Protein AF-A0A966EKT4-F1 (afdb_monomer_lite)

Radius of gyration: 19.82 Å; chains: 1; bounding box: 44×40×46 Å

Sequence (112 aa):
MTTTSKTVIAPGSDCRDAFRDAYQNRYTWDPGFAGYSGRCIWLQGERSVEGTFRVGADLKAKVEGVSDAEVEKAFASQLWEVCIHRVRRTFEQTHSENTFTAGDCTDEGLEV

Structure (mmCIF, N/CA/C/O backbone):
data_AF-A0A966EKT4-F1
#
_entry.id   AF-A0A966EKT4-F1
#
loop_
_atom_site.group_PDB
_atom_site.id
_atom_site.type_symbol
_atom_site.label_atom_id
_atom_site.label_alt_id
_atom_site.label_comp_id
_atom_site.label_asym_id
_atom_site.label_entity_id
_atom_site.label_seq_id
_atom_site.pdbx_PDB_ins_code
_atom_site.Cartn_x
_atom_site.Cartn_y
_atom_site.Cartn_z
_atom_site.occupancy
_atom_site.B_iso_or_equiv
_atom_site.auth_seq_id
_atom_site.auth_comp_id
_atom_site.auth_asym_id
_atom_site.auth_atom_id
_atom_site.pdbx_PDB_model_num
ATOM 1 N N . MET A 1 1 ? 11.060 -30.4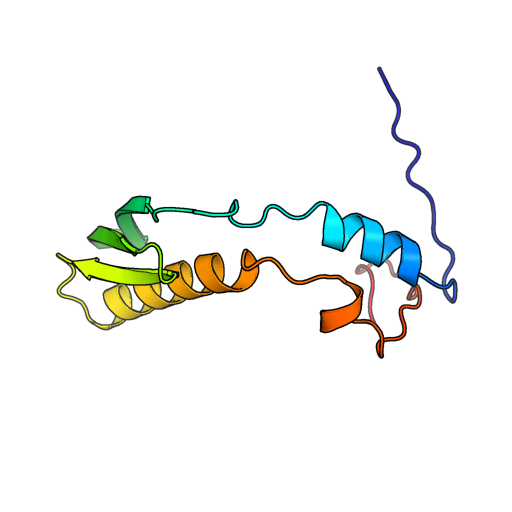13 -6.870 1.00 37.81 1 MET A N 1
ATOM 2 C CA . MET A 1 1 ? 11.596 -29.272 -6.101 1.00 37.81 1 MET A CA 1
ATOM 3 C C . MET A 1 1 ? 12.295 -28.368 -7.095 1.00 37.81 1 MET A C 1
ATOM 5 O O . MET A 1 1 ? 13.261 -28.811 -7.699 1.00 37.81 1 MET A O 1
ATOM 9 N N . THR A 1 2 ? 11.758 -27.181 -7.363 1.00 36.81 2 THR A N 1
ATOM 10 C CA . THR A 1 2 ? 12.375 -26.241 -8.308 1.00 36.81 2 THR A CA 1
ATOM 11 C C . THR A 1 2 ? 13.362 -25.396 -7.521 1.00 36.81 2 THR A C 1
ATOM 13 O O . THR A 1 2 ? 12.959 -24.545 -6.734 1.00 36.81 2 THR A O 1
ATOM 16 N N . THR A 1 3 ? 14.649 -25.690 -7.664 1.00 38.25 3 THR A N 1
ATOM 17 C CA . THR A 1 3 ? 15.715 -24.881 -7.078 1.00 38.25 3 THR A CA 1
ATOM 18 C C . THR A 1 3 ? 15.759 -23.563 -7.840 1.00 38.25 3 THR A C 1
ATOM 20 O O . THR A 1 3 ? 16.224 -23.521 -8.978 1.00 38.25 3 THR A O 1
ATOM 23 N N . THR A 1 4 ? 15.232 -22.490 -7.253 1.00 45.16 4 THR A N 1
ATOM 24 C CA . THR A 1 4 ? 15.416 -21.140 -7.786 1.00 45.16 4 THR A CA 1
ATOM 25 C C . THR A 1 4 ? 16.906 -20.822 -7.703 1.00 45.16 4 THR A C 1
ATOM 27 O O . THR A 1 4 ? 17.432 -20.576 -6.619 1.00 45.16 4 THR A O 1
ATOM 30 N N . SER A 1 5 ? 17.608 -20.901 -8.835 1.00 45.16 5 SER A N 1
ATOM 31 C CA . SER A 1 5 ? 18.984 -20.423 -8.941 1.00 45.16 5 SER A CA 1
ATOM 32 C C . SER A 1 5 ? 18.987 -18.942 -8.573 1.00 45.16 5 SER A C 1
ATOM 34 O O . SER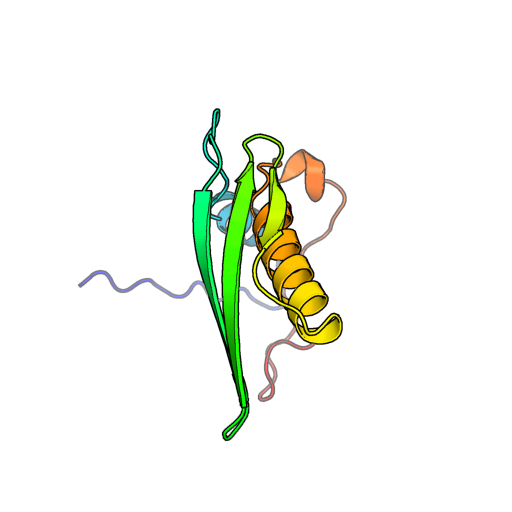 A 1 5 ? 18.328 -18.135 -9.230 1.00 45.16 5 SER A O 1
ATOM 36 N N . LYS A 1 6 ? 19.659 -18.589 -7.477 1.00 58.34 6 LYS A N 1
ATOM 37 C CA . LYS A 1 6 ? 19.843 -17.200 -7.067 1.00 58.34 6 LYS A CA 1
ATOM 38 C C . LYS A 1 6 ? 20.814 -16.587 -8.074 1.00 58.34 6 LYS A C 1
ATOM 40 O O . LYS A 1 6 ? 22.009 -16.858 -8.004 1.00 58.34 6 LYS A O 1
ATOM 45 N N . THR A 1 7 ? 20.303 -15.838 -9.049 1.00 61.50 7 THR A N 1
ATOM 46 C CA . THR A 1 7 ? 21.147 -15.098 -9.992 1.00 61.50 7 THR A CA 1
ATOM 47 C C . THR A 1 7 ? 22.065 -14.184 -9.190 1.00 61.50 7 THR A C 1
ATOM 49 O O . THR A 1 7 ? 21.597 -13.276 -8.505 1.00 61.50 7 THR A O 1
ATOM 52 N N . VAL A 1 8 ? 23.366 -14.460 -9.226 1.00 72.50 8 VAL A N 1
ATOM 53 C CA . VAL A 1 8 ? 24.377 -13.596 -8.620 1.00 72.50 8 VAL A CA 1
ATOM 54 C C . VAL A 1 8 ? 24.604 -12.443 -9.590 1.00 72.50 8 VAL A C 1
ATOM 56 O O . VAL A 1 8 ? 25.103 -12.654 -10.693 1.00 72.50 8 VAL A O 1
ATOM 59 N N . ILE A 1 9 ? 24.187 -11.239 -9.201 1.00 78.31 9 ILE A N 1
ATOM 60 C CA . ILE A 1 9 ? 24.452 -10.014 -9.956 1.00 78.31 9 ILE A CA 1
ATOM 61 C C . ILE A 1 9 ?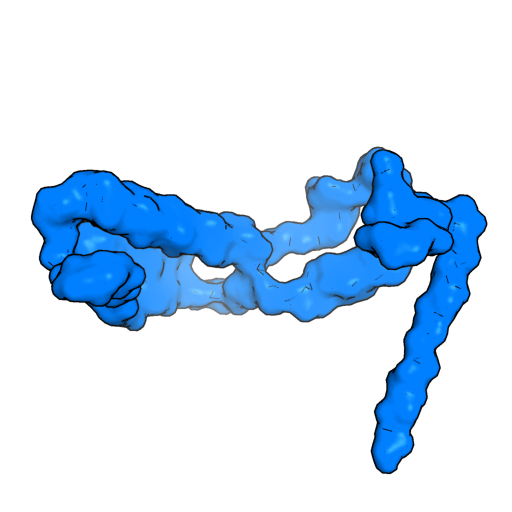 25.803 -9.480 -9.476 1.00 78.31 9 ILE A C 1
ATOM 63 O O . ILE A 1 9 ? 25.968 -9.219 -8.286 1.00 78.31 9 ILE A O 1
ATOM 67 N N . ALA A 1 10 ? 26.782 -9.372 -10.375 1.00 84.81 10 ALA A N 1
ATOM 68 C CA . ALA A 1 10 ? 28.108 -8.870 -10.024 1.00 84.81 10 ALA A CA 1
ATOM 69 C C . ALA A 1 10 ? 28.064 -7.356 -9.734 1.00 84.81 10 ALA A C 1
ATOM 71 O O . ALA A 1 10 ? 27.314 -6.654 -10.423 1.00 84.81 10 ALA A O 1
ATOM 72 N N . PRO A 1 11 ? 28.875 -6.834 -8.794 1.00 87.50 11 PRO A N 1
ATOM 73 C CA . PRO A 1 11 ? 28.995 -5.394 -8.568 1.00 87.50 11 PRO A CA 1
ATOM 74 C C . PRO A 1 11 ? 29.277 -4.628 -9.866 1.00 87.50 11 PRO A C 1
ATOM 76 O O . PRO A 1 11 ? 29.982 -5.116 -10.752 1.00 87.50 11 PRO A O 1
ATOM 79 N N . GLY A 1 12 ? 28.680 -3.447 -10.011 1.00 87.31 12 GLY A N 1
ATOM 80 C CA . GLY A 1 12 ? 28.769 -2.634 -11.226 1.00 87.31 12 GLY A CA 1
ATOM 81 C C . GLY A 1 12 ? 27.855 -3.071 -12.379 1.00 87.31 12 GLY A C 1
ATOM 82 O O . GLY A 1 12 ? 27.769 -2.354 -13.375 1.00 87.31 12 GLY A O 1
ATOM 83 N N . SER A 1 13 ? 27.151 -4.205 -12.271 1.00 91.25 13 SER A N 1
ATOM 84 C CA . SER A 1 13 ? 26.180 -4.626 -13.293 1.00 91.25 13 SER A CA 1
ATOM 85 C C . SER A 1 13 ? 24.960 -3.704 -13.318 1.00 91.25 13 SER A C 1
ATOM 87 O O . SER A 1 13 ? 24.512 -3.237 -12.269 1.00 91.25 13 SER A O 1
ATOM 89 N N . ASP A 1 14 ? 24.383 -3.508 -14.507 1.00 93.31 14 ASP A N 1
ATOM 90 C CA . ASP A 1 14 ? 23.076 -2.863 -14.658 1.00 93.31 14 ASP A CA 1
ATOM 91 C C . ASP A 1 14 ? 21.978 -3.755 -14.054 1.00 93.31 14 ASP A C 1
ATOM 93 O O . ASP A 1 14 ? 21.794 -4.912 -14.439 1.00 93.31 14 ASP A O 1
ATOM 97 N N . CYS A 1 15 ? 21.250 -3.199 -13.089 1.00 94.12 15 CYS A N 1
ATOM 98 C CA . CYS A 1 15 ? 20.178 -3.859 -12.353 1.00 94.12 15 CYS A CA 1
ATOM 99 C C . CYS A 1 15 ? 18.780 -3.442 -12.821 1.00 94.12 15 CYS A C 1
ATOM 101 O O . CYS A 1 15 ? 17.792 -3.848 -12.205 1.00 94.12 15 CYS A O 1
ATOM 103 N N . ARG A 1 16 ? 18.659 -2.620 -13.868 1.00 94.38 16 ARG A N 1
ATOM 104 C CA . ARG A 1 16 ? 17.387 -2.017 -14.283 1.00 94.38 16 ARG A CA 1
ATOM 105 C C . ARG A 1 16 ? 16.314 -3.057 -14.571 1.00 94.38 16 ARG A C 1
ATOM 107 O O . ARG A 1 16 ? 15.192 -2.913 -14.093 1.00 94.38 16 ARG A O 1
ATOM 114 N N . ASP A 1 17 ? 16.656 -4.106 -15.311 1.00 93.56 17 ASP A N 1
ATOM 115 C CA . ASP A 1 17 ? 15.705 -5.162 -15.666 1.00 93.56 17 ASP A CA 1
ATOM 116 C C . ASP A 1 17 ? 15.317 -6.006 -14.444 1.00 93.56 17 ASP A C 1
ATOM 118 O O . ASP A 1 17 ? 14.132 -6.224 -14.205 1.00 93.56 17 ASP A O 1
ATOM 122 N N . ALA A 1 18 ? 16.289 -6.380 -13.605 1.00 92.25 18 ALA A N 1
ATOM 123 C CA . ALA A 1 18 ? 16.027 -7.116 -12.367 1.00 92.25 18 ALA A CA 1
ATOM 124 C C . ALA A 1 18 ? 15.115 -6.327 -11.409 1.00 92.25 18 ALA A C 1
ATOM 126 O O . ALA A 1 18 ? 14.171 -6.875 -10.834 1.00 92.25 18 ALA A O 1
ATOM 127 N N . PHE A 1 19 ? 15.360 -5.023 -11.263 1.00 93.31 19 PHE A N 1
ATOM 128 C CA . PHE A 1 19 ? 14.518 -4.153 -10.451 1.00 93.31 19 PHE A CA 1
ATOM 129 C C . PHE A 1 19 ? 13.137 -3.946 -11.084 1.00 93.31 19 PHE A C 1
ATOM 131 O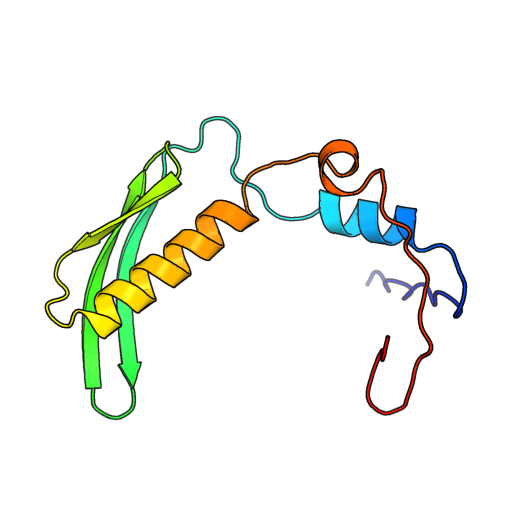 O . PHE A 1 19 ? 12.137 -3.976 -10.367 1.00 93.31 19 PHE A O 1
ATOM 138 N N . ARG A 1 20 ? 13.048 -3.771 -12.411 1.00 94.94 20 ARG A N 1
ATOM 139 C CA . ARG A 1 20 ? 11.768 -3.652 -13.129 1.00 94.94 20 ARG A CA 1
ATOM 140 C C . ARG A 1 20 ? 10.897 -4.884 -12.902 1.00 94.94 20 ARG A C 1
ATOM 142 O O . ARG A 1 20 ? 9.724 -4.725 -12.564 1.00 94.94 20 ARG A O 1
ATOM 149 N N . ASP A 1 21 ? 11.462 -6.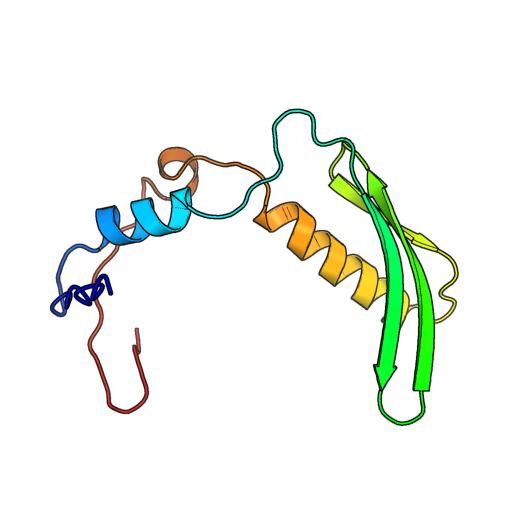080 -13.025 1.00 93.62 21 ASP A N 1
ATOM 150 C CA . ASP A 1 21 ? 10.734 -7.333 -12.824 1.00 93.62 21 ASP A CA 1
ATOM 151 C C . ASP A 1 21 ? 10.207 -7.437 -11.386 1.00 93.62 21 ASP A C 1
ATOM 153 O O . ASP A 1 21 ? 9.033 -7.746 -11.164 1.00 93.62 21 ASP A O 1
ATOM 157 N N . ALA A 1 22 ? 11.029 -7.098 -10.388 1.00 92.38 22 ALA A N 1
ATOM 158 C CA . ALA A 1 22 ? 10.594 -7.053 -8.992 1.00 92.38 22 ALA A CA 1
ATOM 159 C C . ALA A 1 22 ? 9.493 -5.999 -8.759 1.00 92.38 22 ALA A C 1
ATOM 161 O O . ALA A 1 22 ? 8.480 -6.276 -8.114 1.00 92.38 22 ALA A O 1
ATOM 162 N N . TYR A 1 23 ? 9.657 -4.797 -9.317 1.00 92.38 23 TYR A N 1
ATOM 163 C CA . TYR A 1 23 ? 8.714 -3.684 -9.203 1.00 92.38 23 TYR A CA 1
ATOM 164 C C . TYR A 1 23 ? 7.337 -4.034 -9.784 1.00 92.38 23 TYR A C 1
ATOM 166 O O . TYR A 1 23 ? 6.305 -3.702 -9.190 1.00 92.38 23 TYR A O 1
ATOM 174 N N . GLN A 1 24 ? 7.313 -4.705 -10.936 1.00 91.50 24 GLN A N 1
ATOM 175 C CA . GLN A 1 24 ? 6.088 -5.098 -11.633 1.00 91.50 24 GLN A CA 1
ATOM 176 C C . GLN A 1 24 ? 5.352 -6.257 -10.946 1.00 91.50 24 GLN A C 1
ATOM 178 O O . GLN A 1 24 ? 4.130 -6.335 -11.052 1.00 91.50 24 GLN A O 1
ATOM 183 N N . ASN A 1 25 ? 6.061 -7.109 -10.199 1.00 91.62 25 ASN A N 1
ATOM 184 C CA . ASN A 1 25 ? 5.478 -8.209 -9.419 1.00 91.62 25 ASN A CA 1
ATOM 185 C C . ASN A 1 25 ? 4.902 -7.778 -8.058 1.00 91.62 25 ASN A C 1
ATOM 187 O O . ASN A 1 25 ? 4.413 -8.613 -7.294 1.00 91.62 25 ASN A O 1
ATOM 191 N N . ARG A 1 26 ? 4.941 -6.484 -7.720 1.00 91.88 26 ARG A N 1
ATOM 192 C CA . ARG A 1 26 ? 4.318 -5.993 -6.487 1.00 91.88 26 ARG A CA 1
ATOM 193 C C . ARG A 1 26 ? 2.805 -6.113 -6.575 1.00 91.88 26 ARG A C 1
ATOM 195 O O . ARG A 1 26 ? 2.194 -5.801 -7.594 1.00 91.88 26 ARG A O 1
ATOM 202 N N . TYR A 1 27 ? 2.196 -6.470 -5.451 1.00 90.56 27 TYR A N 1
ATOM 203 C CA . TYR A 1 27 ? 0.755 -6.356 -5.316 1.00 90.56 27 TYR A CA 1
ATOM 204 C C . TYR A 1 27 ? 0.336 -4.886 -5.427 1.00 90.56 27 TYR A C 1
ATOM 206 O O . TYR A 1 27 ? 0.797 -4.034 -4.662 1.00 90.56 27 TYR A O 1
ATOM 214 N N . THR A 1 28 ? -0.587 -4.610 -6.338 1.00 94.25 28 THR A N 1
ATOM 215 C CA . THR A 1 28 ? -1.245 -3.312 -6.494 1.00 94.25 28 THR A CA 1
ATOM 216 C C . THR A 1 28 ? -2.741 -3.479 -6.313 1.00 94.25 28 THR A C 1
ATOM 218 O O . THR A 1 28 ? -3.257 -4.574 -6.516 1.00 94.25 28 THR A O 1
ATOM 221 N N . TRP A 1 29 ? -3.448 -2.405 -5.974 1.00 94.25 29 TRP A N 1
ATOM 222 C CA . TRP A 1 29 ? -4.907 -2.428 -5.995 1.00 94.25 29 TRP A CA 1
ATOM 223 C C . TRP A 1 29 ? -5.415 -2.787 -7.392 1.00 94.25 29 TRP A C 1
ATOM 225 O O . TRP A 1 29 ? -4.948 -2.224 -8.389 1.00 94.25 29 TRP A O 1
ATOM 235 N N . ASP A 1 30 ? -6.369 -3.713 -7.451 1.00 92.31 30 ASP A N 1
ATOM 236 C CA . ASP A 1 30 ? -7.030 -4.065 -8.699 1.00 92.31 30 ASP A CA 1
ATOM 237 C C . ASP A 1 30 ? -7.816 -2.867 -9.257 1.00 92.31 30 ASP A C 1
ATOM 239 O O . ASP A 1 30 ? -8.322 -2.030 -8.495 1.00 92.31 30 ASP A O 1
ATOM 243 N N . PRO A 1 31 ? -7.964 -2.767 -10.589 1.00 90.62 31 PRO A N 1
ATOM 244 C CA . PRO A 1 31 ? -8.884 -1.811 -11.186 1.00 90.62 31 PRO A CA 1
ATOM 245 C C . PRO A 1 31 ? -10.290 -1.964 -10.592 1.00 90.62 31 PRO A C 1
ATOM 247 O O . PRO A 1 31 ? -10.840 -3.061 -10.549 1.00 90.62 31 PRO A O 1
ATOM 250 N N . GLY A 1 32 ? -10.880 -0.856 -10.136 1.00 92.06 32 GLY A N 1
ATOM 251 C CA . GLY A 1 32 ? -12.203 -0.875 -9.503 1.00 92.06 32 GLY A CA 1
ATOM 252 C C . GLY A 1 32 ? -12.209 -1.326 -8.039 1.00 92.06 32 GLY A C 1
ATOM 253 O O . GLY A 1 32 ? -13.279 -1.631 -7.515 1.00 92.06 32 GLY A O 1
ATOM 254 N N . PHE A 1 33 ? -11.052 -1.357 -7.367 1.00 94.44 33 PHE A N 1
ATOM 255 C CA . PHE A 1 33 ? -10.967 -1.612 -5.930 1.00 94.44 33 PHE A CA 1
ATOM 256 C C . PHE A 1 33 ? -11.959 -0.746 -5.134 1.00 94.44 33 PHE A C 1
ATOM 258 O O . PHE A 1 33 ? -11.859 0.479 -5.103 1.00 94.44 33 PHE A O 1
ATOM 265 N N . ALA A 1 34 ? -12.917 -1.399 -4.474 1.00 95.75 34 ALA A N 1
ATOM 266 C CA . ALA A 1 34 ? -14.008 -0.727 -3.768 1.00 95.75 34 ALA A CA 1
ATOM 267 C C . ALA A 1 34 ? -13.611 -0.190 -2.380 1.00 95.75 34 ALA A C 1
ATOM 269 O O . ALA A 1 34 ? -14.400 0.511 -1.741 1.00 95.75 34 ALA A O 1
ATOM 270 N N . GLY A 1 35 ? -12.405 -0.519 -1.909 1.00 95.31 35 GLY A N 1
ATOM 271 C CA . GLY A 1 35 ? -11.982 -0.282 -0.537 1.00 95.31 35 GLY A CA 1
ATOM 272 C C . GLY A 1 35 ? -12.096 -1.523 0.349 1.00 95.31 35 GLY A C 1
ATOM 273 O O . GLY A 1 35 ? -12.423 -2.619 -0.104 1.00 95.31 35 GLY A O 1
ATOM 274 N N . TYR A 1 36 ? -11.799 -1.347 1.633 1.00 96.44 36 TYR A N 1
ATOM 275 C CA . TYR A 1 36 ? -11.876 -2.395 2.652 1.00 96.44 36 TYR A CA 1
ATOM 276 C C . TYR A 1 36 ? -12.081 -1.781 4.036 1.00 96.44 36 TYR A C 1
ATOM 278 O O . TYR A 1 36 ? -11.826 -0.599 4.255 1.00 96.44 36 TYR A O 1
ATOM 286 N N . SER A 1 37 ? -12.549 -2.576 4.988 1.00 97.69 37 SER A N 1
ATOM 287 C CA . SER A 1 37 ? -12.735 -2.141 6.372 1.00 97.69 37 SER A CA 1
ATOM 288 C C . SER A 1 37 ? -12.356 -3.252 7.333 1.00 97.69 37 SER A C 1
ATOM 290 O O . SER A 1 37 ? -12.410 -4.429 6.976 1.00 97.69 37 SER A O 1
ATOM 292 N N . GLY A 1 38 ? -12.018 -2.887 8.561 1.00 97.69 38 GLY A N 1
ATOM 293 C CA . GLY A 1 38 ? -11.640 -3.856 9.576 1.00 97.69 38 GLY A CA 1
ATOM 294 C C . GLY A 1 38 ? -11.511 -3.244 10.959 1.00 97.69 38 GLY A C 1
ATOM 295 O O . GLY A 1 38 ? -11.878 -2.091 11.190 1.00 97.69 38 GLY A O 1
ATOM 296 N N . ARG A 1 39 ? -10.980 -4.048 11.878 1.00 98.00 39 ARG A N 1
ATOM 297 C CA . ARG A 1 39 ? -10.588 -3.608 13.218 1.00 98.00 39 ARG A CA 1
ATOM 298 C C . ARG A 1 39 ? -9.109 -3.249 13.224 1.00 98.00 39 ARG A C 1
ATOM 300 O O . ARG A 1 39 ? -8.320 -3.894 12.534 1.00 98.00 39 ARG A O 1
ATOM 307 N N . CYS A 1 40 ? -8.744 -2.254 14.017 1.00 97.25 40 CYS A N 1
ATOM 308 C CA . CYS A 1 40 ? -7.361 -1.900 14.300 1.00 97.25 40 CYS A CA 1
ATOM 309 C C . CYS A 1 40 ? -7.121 -1.998 15.808 1.00 97.25 40 CYS A C 1
ATOM 311 O O . CYS A 1 40 ? -7.951 -1.567 16.605 1.00 97.25 40 CYS A O 1
ATOM 313 N N . ILE A 1 41 ? -6.009 -2.624 16.189 1.00 96.94 41 ILE A N 1
ATOM 314 C CA . ILE A 1 41 ? -5.675 -2.920 17.583 1.00 96.94 41 ILE A CA 1
ATOM 315 C C . ILE A 1 41 ? -4.228 -2.491 17.808 1.00 96.94 41 ILE A C 1
ATOM 317 O O . ILE A 1 41 ? -3.334 -2.907 17.072 1.00 96.94 41 ILE A O 1
ATOM 321 N N . TRP A 1 42 ? -4.010 -1.648 18.811 1.00 96.62 42 TRP A N 1
ATOM 322 C CA . TRP A 1 42 ? -2.702 -1.191 19.259 1.00 96.62 42 TRP A CA 1
ATOM 323 C C . TRP A 1 42 ? -2.380 -1.872 20.580 1.00 96.62 42 TRP A C 1
ATOM 325 O O . TRP A 1 42 ? -3.129 -1.712 21.542 1.00 96.62 42 TRP A O 1
ATOM 335 N N . LEU A 1 43 ? -1.263 -2.594 20.631 1.00 95.75 43 LEU A N 1
ATOM 336 C CA . LEU A 1 43 ? -0.793 -3.299 21.821 1.00 95.75 43 LEU A CA 1
ATOM 337 C C . LEU A 1 43 ? 0.600 -2.785 22.194 1.00 95.75 43 LEU A C 1
ATOM 339 O O . LEU A 1 43 ? 1.528 -2.877 21.392 1.00 95.75 43 LEU A O 1
ATOM 343 N N . GLN A 1 44 ? 0.754 -2.255 23.408 1.00 94.06 44 GLN A N 1
ATOM 344 C CA . GLN A 1 44 ? 2.037 -1.782 23.932 1.00 94.06 44 GLN A CA 1
ATOM 345 C C . GLN A 1 44 ? 2.126 -2.042 25.440 1.00 94.06 44 GLN A C 1
ATOM 347 O O . GLN A 1 44 ? 1.566 -1.302 26.249 1.00 94.06 44 GLN A O 1
ATOM 352 N N . GLY A 1 45 ? 2.834 -3.105 25.831 1.00 94.00 45 GLY A N 1
ATOM 353 C CA . GLY A 1 45 ? 2.815 -3.578 27.218 1.00 94.00 45 GLY A CA 1
ATOM 354 C C . GLY A 1 45 ? 1.395 -3.979 27.626 1.00 94.00 45 GLY A C 1
ATOM 355 O O . GLY A 1 45 ? 0.752 -4.754 26.924 1.00 94.00 45 GLY A O 1
ATOM 356 N N . GLU A 1 46 ? 0.890 -3.419 28.725 1.00 94.06 46 GLU A N 1
ATOM 357 C CA . GLU A 1 46 ? -0.494 -3.635 29.184 1.00 94.06 46 GLU A CA 1
ATOM 358 C C . GLU A 1 46 ? -1.519 -2.719 28.492 1.00 94.06 46 GLU A C 1
ATOM 360 O O . GLU A 1 46 ? -2.728 -2.885 28.656 1.00 94.06 46 GLU A O 1
ATOM 365 N N . ARG A 1 47 ? -1.060 -1.740 27.701 1.00 93.94 47 ARG A N 1
ATOM 366 C CA . ARG A 1 47 ? -1.939 -0.813 26.992 1.00 93.94 47 ARG A CA 1
ATOM 367 C C . ARG A 1 47 ? -2.518 -1.484 25.747 1.00 93.94 47 ARG A C 1
ATOM 369 O O . ARG A 1 47 ? -1.773 -1.849 24.838 1.00 93.94 47 ARG A O 1
ATOM 376 N N . SER A 1 48 ? -3.847 -1.551 25.682 1.00 95.44 48 SER A N 1
ATOM 377 C CA . SER A 1 48 ? -4.605 -1.972 24.502 1.00 95.44 48 SER A CA 1
ATOM 378 C C . SER A 1 48 ? -5.571 -0.870 24.081 1.00 95.44 48 SER A C 1
ATOM 380 O O . SER A 1 48 ? -6.369 -0.403 24.893 1.00 95.44 48 SER A O 1
ATOM 382 N N . VAL A 1 49 ? -5.509 -0.458 22.817 1.00 97.44 49 VAL A N 1
ATOM 383 C CA . VAL A 1 49 ? -6.465 0.481 22.213 1.00 97.44 49 VAL A CA 1
ATOM 384 C C .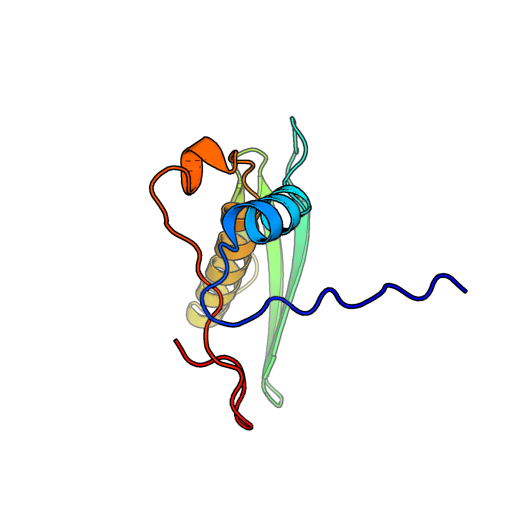 VAL A 1 49 ? -7.038 -0.164 20.961 1.00 97.44 49 VAL A C 1
ATOM 386 O O . VAL A 1 49 ? -6.291 -0.660 20.121 1.00 97.44 49 VAL A O 1
ATOM 389 N N . GLU A 1 50 ? -8.359 -0.164 20.833 1.00 97.75 50 GLU A N 1
ATOM 390 C CA . GLU A 1 50 ? -9.066 -0.785 19.717 1.00 97.75 50 GLU A CA 1
ATOM 391 C C . GLU A 1 50 ? -9.970 0.233 19.026 1.00 97.75 50 GLU A C 1
ATOM 393 O O . GLU A 1 50 ? -10.549 1.106 19.667 1.00 97.75 50 GLU A O 1
ATOM 398 N N . GLY A 1 51 ? -10.089 0.100 17.711 1.00 97.56 51 GLY A N 1
ATOM 399 C CA . GLY A 1 51 ? -11.027 0.854 16.900 1.00 97.56 51 GLY A CA 1
ATOM 400 C C . GLY A 1 51 ? -11.381 0.110 15.622 1.00 97.56 51 GLY A C 1
ATOM 401 O O . GLY A 1 51 ? -11.020 -1.052 15.406 1.00 97.56 51 GLY A O 1
ATOM 402 N N . THR A 1 52 ? -12.081 0.807 14.742 1.00 98.50 52 THR A N 1
ATOM 403 C CA . THR A 1 52 ? -12.402 0.329 13.400 1.00 98.50 52 THR A CA 1
ATOM 404 C C . THR A 1 52 ? -11.867 1.289 12.363 1.00 98.50 52 THR A C 1
ATOM 406 O O . THR A 1 52 ? -11.749 2.486 12.611 1.00 98.50 52 THR A O 1
ATOM 409 N N . PHE A 1 53 ? -11.591 0.777 11.171 1.00 98.31 53 PHE A N 1
ATOM 410 C CA . PHE A 1 53 ? -11.211 1.611 10.048 1.00 98.31 53 PHE A CA 1
ATOM 411 C C . PHE A 1 53 ? -11.986 1.249 8.786 1.00 98.31 53 PHE A C 1
ATOM 413 O O . PHE A 1 53 ? -12.451 0.119 8.604 1.00 98.31 53 PHE A O 1
ATOM 420 N N . ARG A 1 54 ? -12.065 2.217 7.876 1.00 97.88 54 ARG A N 1
ATOM 421 C CA . ARG A 1 54 ? -12.526 2.038 6.501 1.00 97.88 54 ARG A CA 1
ATOM 422 C C . ARG A 1 54 ? -11.572 2.754 5.559 1.00 97.88 54 ARG A C 1
ATOM 424 O O . ARG A 1 54 ? -11.286 3.928 5.754 1.00 97.88 54 ARG A O 1
ATOM 431 N N . VAL A 1 55 ? -11.143 2.063 4.516 1.00 96.81 55 VAL A N 1
ATOM 432 C CA . VAL A 1 55 ? -10.519 2.632 3.324 1.00 96.81 55 VAL A CA 1
ATOM 433 C C . VAL A 1 55 ? -11.562 2.627 2.215 1.00 96.81 55 VAL A C 1
ATOM 435 O O . VAL A 1 55 ? -12.131 1.577 1.921 1.00 96.81 55 VAL A O 1
ATOM 438 N N . GLY A 1 56 ? -11.849 3.790 1.636 1.00 96.00 56 GLY A N 1
ATOM 439 C CA . GLY A 1 56 ? -12.783 3.924 0.517 1.00 96.00 56 GLY A CA 1
ATOM 440 C C . GLY A 1 56 ? -12.163 3.573 -0.838 1.00 96.00 56 GLY A C 1
ATOM 441 O O . GLY A 1 56 ? -10.951 3.401 -0.963 1.00 96.00 56 GLY A O 1
ATOM 442 N N . ALA A 1 57 ? -12.996 3.536 -1.880 1.00 94.88 57 ALA A N 1
ATOM 443 C CA . ALA A 1 57 ? -12.545 3.400 -3.271 1.00 94.88 57 ALA A CA 1
ATOM 444 C C . ALA A 1 57 ? -11.645 4.567 -3.731 1.00 94.88 57 ALA A C 1
ATOM 446 O O . ALA A 1 57 ? -10.868 4.429 -4.670 1.00 94.88 57 ALA A O 1
ATOM 447 N N . ASP A 1 58 ? -11.716 5.713 -3.047 1.00 94.31 58 ASP A N 1
ATOM 448 C CA . ASP A 1 58 ? -10.828 6.862 -3.244 1.00 94.31 58 ASP A CA 1
ATOM 449 C C . ASP A 1 58 ? -9.497 6.743 -2.476 1.00 94.31 58 ASP A C 1
ATOM 451 O O . ASP A 1 58 ? -8.732 7.705 -2.414 1.00 94.31 58 ASP A O 1
ATOM 455 N N . LEU A 1 59 ? -9.228 5.570 -1.888 1.00 94.00 59 LEU A N 1
ATOM 456 C CA . LEU A 1 59 ? -8.050 5.249 -1.080 1.00 94.00 59 LEU A CA 1
ATOM 457 C C . LEU A 1 59 ? -7.880 6.130 0.164 1.00 94.00 59 LEU A C 1
ATOM 459 O O . LEU A 1 59 ? -6.798 6.171 0.752 1.00 94.00 59 LEU A O 1
ATOM 463 N N . LYS A 1 60 ? -8.941 6.816 0.605 1.00 94.06 60 LYS A N 1
ATOM 464 C CA . LYS A 1 60 ? -8.921 7.562 1.863 1.00 94.06 60 LYS A CA 1
ATOM 465 C C . LYS A 1 60 ? -9.299 6.657 3.020 1.00 94.06 60 LYS A C 1
ATOM 467 O O . LYS A 1 60 ? -10.318 5.967 2.979 1.00 94.06 60 LYS A O 1
ATOM 472 N N . ALA A 1 61 ? -8.471 6.693 4.057 1.00 95.00 61 ALA A N 1
ATOM 473 C CA . ALA A 1 61 ? -8.703 5.990 5.304 1.00 95.00 61 ALA A CA 1
ATOM 474 C C . ALA A 1 61 ? -9.479 6.870 6.293 1.00 95.00 61 ALA A C 1
ATOM 476 O O . ALA A 1 61 ? -9.225 8.069 6.410 1.00 95.00 61 ALA A O 1
ATOM 477 N N . LYS A 1 62 ? -10.390 6.252 7.040 1.00 96.50 62 LYS A N 1
ATOM 478 C CA . LYS A 1 62 ? -11.045 6.818 8.217 1.00 96.50 62 LYS A CA 1
ATOM 479 C C . LYS A 1 62 ? -10.883 5.840 9.373 1.00 96.50 62 LYS A C 1
ATOM 481 O O . LYS A 1 62 ? -11.129 4.650 9.181 1.00 96.50 62 LYS A O 1
ATOM 486 N N . VAL A 1 63 ? -10.488 6.345 10.536 1.00 97.94 63 VAL A N 1
ATOM 487 C CA . VAL A 1 63 ? -10.404 5.596 11.796 1.00 97.94 63 VAL A CA 1
ATOM 488 C C . VAL A 1 63 ? -11.524 6.086 12.710 1.00 97.94 63 VAL A C 1
ATOM 490 O O . VAL A 1 63 ? -11.852 7.270 12.719 1.00 97.94 63 VAL A O 1
ATOM 493 N N . GLU A 1 64 ? -12.166 5.168 13.422 1.00 97.69 64 GLU A N 1
ATOM 494 C CA . GLU A 1 64 ? -13.287 5.442 14.319 1.00 97.69 64 GLU A CA 1
ATOM 495 C C . GLU A 1 64 ? -13.129 4.631 15.610 1.00 97.69 64 GLU A C 1
ATOM 497 O O . GLU A 1 64 ? -12.562 3.537 15.606 1.00 97.69 64 GLU A O 1
ATOM 502 N N . GLY A 1 65 ? -13.650 5.157 16.722 1.00 97.12 65 GLY A N 1
ATOM 503 C CA . GLY A 1 65 ? -13.636 4.463 18.016 1.00 97.12 65 GLY A CA 1
ATOM 504 C C . GLY A 1 65 ? -12.325 4.567 18.802 1.00 97.12 65 GLY A C 1
ATOM 505 O O . GLY A 1 65 ? -12.198 3.920 19.833 1.00 97.12 65 GLY A O 1
ATOM 506 N N . VAL A 1 66 ? -11.378 5.398 18.361 1.00 97.25 66 VAL A N 1
ATOM 507 C CA . VAL A 1 66 ? -10.101 5.642 19.048 1.00 97.25 66 VAL A CA 1
ATOM 508 C C . VAL A 1 66 ? -10.116 7.051 19.635 1.00 97.25 66 VAL A C 1
ATOM 510 O O . VAL A 1 66 ? -10.239 8.017 18.895 1.00 97.25 66 VAL A O 1
ATOM 513 N N . SER A 1 67 ? -10.028 7.177 20.961 1.00 94.44 67 SER A N 1
ATOM 514 C CA . SER A 1 67 ? -10.017 8.480 21.651 1.00 94.44 67 SER A CA 1
ATOM 515 C C . SER A 1 67 ? -8.617 9.066 21.832 1.00 94.44 67 SER A C 1
ATOM 517 O O . SER A 1 67 ? -8.473 10.269 22.044 1.00 94.44 67 SER A O 1
ATOM 519 N N . ASP A 1 68 ? -7.585 8.225 21.774 1.00 95.88 68 ASP A N 1
ATOM 520 C CA . ASP A 1 68 ? -6.203 8.673 21.850 1.00 95.88 68 ASP A CA 1
ATOM 521 C C . ASP A 1 68 ? -5.729 9.177 20.483 1.00 95.88 68 ASP A C 1
ATOM 523 O O . ASP A 1 68 ? -5.595 8.403 19.533 1.00 95.88 68 ASP A O 1
ATOM 527 N N . ALA A 1 69 ? -5.456 10.478 20.400 1.00 96.06 69 ALA A N 1
ATOM 528 C CA . ALA A 1 69 ? -5.098 11.143 19.153 1.00 96.06 69 ALA A CA 1
ATOM 529 C C . ALA A 1 69 ? -3.757 10.668 18.560 1.00 96.06 69 ALA A C 1
ATOM 531 O O . ALA A 1 69 ? -3.591 10.688 17.339 1.00 96.06 69 ALA A O 1
ATOM 532 N N . GLU A 1 70 ? -2.794 10.237 19.382 1.00 96.19 70 GLU A N 1
ATOM 533 C CA . GLU A 1 70 ? -1.516 9.718 18.881 1.00 96.19 70 GLU A CA 1
ATOM 534 C C . GLU A 1 70 ? -1.705 8.338 18.251 1.00 96.19 70 GLU A C 1
ATOM 536 O O . GLU A 1 70 ? -1.200 8.081 17.155 1.00 96.19 70 GLU A O 1
ATOM 541 N N . VAL A 1 71 ? -2.492 7.476 18.899 1.00 96.75 71 VAL A N 1
ATOM 542 C CA . VAL A 1 71 ? -2.831 6.147 18.375 1.00 96.75 71 VAL A CA 1
ATOM 543 C C . VAL A 1 71 ? -3.689 6.257 17.114 1.00 96.75 71 VAL A C 1
ATOM 545 O O . VAL A 1 71 ? -3.421 5.568 16.129 1.00 96.75 71 VAL A O 1
ATOM 548 N N . GLU A 1 72 ? -4.681 7.151 17.095 1.00 97.44 72 GLU A N 1
ATOM 549 C CA . GLU A 1 72 ? -5.499 7.413 15.905 1.00 97.44 72 GLU A CA 1
ATOM 550 C C . GLU A 1 72 ? -4.624 7.863 14.727 1.00 97.44 72 GLU A C 1
ATOM 552 O O . GLU A 1 72 ? -4.714 7.306 13.628 1.00 97.44 72 GLU A O 1
ATOM 557 N N . LYS A 1 73 ? -3.712 8.816 14.965 1.00 96.69 73 LYS A N 1
ATOM 558 C CA . LYS A 1 73 ? -2.761 9.289 13.954 1.00 96.69 73 LYS A CA 1
ATOM 559 C C . LYS A 1 73 ? -1.842 8.170 13.463 1.00 96.69 73 LYS A C 1
ATOM 561 O O . LYS A 1 73 ? -1.553 8.108 12.265 1.00 96.69 73 LYS A O 1
ATOM 566 N N . ALA A 1 74 ? -1.387 7.289 14.350 1.00 96.56 74 ALA A N 1
ATOM 567 C CA . ALA A 1 74 ? -0.537 6.166 13.977 1.00 96.56 74 ALA A CA 1
ATOM 568 C C . ALA A 1 74 ? -1.286 5.162 13.085 1.00 96.56 74 ALA A C 1
ATOM 570 O O . ALA A 1 74 ? -0.765 4.774 12.036 1.00 96.56 74 ALA A O 1
ATOM 571 N N . PHE A 1 75 ? -2.533 4.813 13.427 1.00 97.50 75 PHE A N 1
ATOM 572 C CA . PHE A 1 75 ? -3.382 3.983 12.566 1.00 97.50 75 PHE A CA 1
ATOM 573 C C . PHE A 1 75 ? -3.624 4.634 11.205 1.00 97.50 75 PHE A C 1
ATOM 575 O O . PHE A 1 75 ? -3.452 3.982 10.175 1.00 97.50 75 PHE A O 1
ATOM 582 N N . ALA A 1 76 ? -3.978 5.921 11.183 1.00 95.81 76 ALA A N 1
ATOM 583 C CA . ALA A 1 76 ? -4.189 6.660 9.944 1.00 95.81 76 ALA A CA 1
ATOM 584 C C . ALA A 1 76 ? -2.928 6.677 9.061 1.00 95.81 76 ALA A C 1
ATOM 586 O O . ALA A 1 76 ? -3.031 6.475 7.852 1.00 95.81 76 ALA A O 1
ATOM 587 N N . SER A 1 77 ? -1.744 6.850 9.658 1.00 95.69 77 SER A N 1
ATOM 588 C CA . SER A 1 77 ? -0.464 6.861 8.934 1.00 95.69 77 SER A CA 1
ATOM 589 C C . SER A 1 77 ? -0.152 5.498 8.310 1.00 95.69 77 SER A C 1
ATOM 591 O O . SER A 1 77 ? 0.160 5.427 7.125 1.00 95.69 77 SER A O 1
ATOM 593 N N . GLN A 1 78 ? -0.329 4.407 9.063 1.00 96.12 78 GLN A N 1
ATOM 594 C CA . GLN A 1 78 ? -0.130 3.047 8.547 1.00 96.12 78 GLN A CA 1
ATOM 595 C C . GLN A 1 78 ? -1.110 2.703 7.418 1.00 96.12 78 GLN A C 1
ATOM 597 O O . GLN A 1 78 ? -0.723 2.160 6.382 1.00 96.12 78 GLN A O 1
ATOM 602 N N . LEU A 1 79 ? -2.387 3.064 7.574 1.00 96.69 79 LEU A N 1
ATOM 603 C CA . LEU A 1 79 ? -3.385 2.871 6.521 1.00 96.69 79 LEU A CA 1
ATOM 604 C C . LEU A 1 79 ? -3.036 3.682 5.269 1.00 96.69 79 LEU A C 1
ATOM 606 O O . LEU A 1 79 ? -3.156 3.163 4.157 1.00 96.69 79 LEU A O 1
ATOM 610 N N . TRP A 1 80 ? -2.580 4.925 5.437 1.00 94.12 80 TRP A N 1
ATOM 611 C CA . TRP A 1 80 ? -2.144 5.774 4.333 1.00 94.12 80 TRP A CA 1
ATOM 612 C C . TRP A 1 80 ? -0.967 5.157 3.575 1.00 94.12 80 TRP A C 1
ATOM 614 O O . TRP A 1 80 ? -1.059 5.024 2.355 1.00 94.12 80 TRP A O 1
ATOM 624 N N . GLU A 1 81 ? 0.078 4.700 4.274 1.00 94.56 81 GLU A N 1
ATOM 625 C CA . GLU A 1 81 ? 1.231 4.019 3.669 1.00 94.56 81 GLU A CA 1
ATOM 626 C C . GLU A 1 81 ? 0.784 2.827 2.817 1.00 94.56 81 GLU A C 1
ATOM 628 O O . GLU A 1 81 ? 1.134 2.735 1.639 1.00 94.56 81 GLU A O 1
ATOM 633 N N . VAL A 1 82 ? -0.049 1.940 3.364 1.00 92.56 82 VAL A N 1
ATOM 634 C CA . VAL A 1 82 ? -0.574 0.786 2.620 1.00 92.56 82 VAL A CA 1
ATOM 635 C C . VAL A 1 82 ? -1.338 1.228 1.370 1.00 92.56 82 VAL A C 1
ATOM 637 O O . VAL A 1 82 ? -1.175 0.628 0.303 1.00 92.56 82 VAL A O 1
ATOM 640 N N . CYS A 1 83 ? -2.153 2.279 1.482 1.00 93.12 83 CYS A N 1
ATOM 641 C CA . CYS A 1 83 ? -2.935 2.804 0.370 1.00 93.12 83 CYS A CA 1
ATOM 642 C C . CYS A 1 83 ? -2.042 3.340 -0.753 1.00 93.12 83 CYS A C 1
ATOM 644 O O . CYS A 1 83 ? -2.239 2.943 -1.903 1.00 93.12 83 CYS A O 1
ATOM 646 N N . ILE A 1 84 ? -1.051 4.185 -0.439 1.00 90.25 84 ILE A N 1
ATOM 647 C CA . ILE A 1 84 ? -0.218 4.854 -1.449 1.00 90.25 84 ILE A CA 1
ATOM 648 C C . ILE A 1 84 ? 0.779 3.916 -2.139 1.00 90.25 84 ILE A C 1
ATOM 650 O O . ILE A 1 84 ? 1.020 4.071 -3.338 1.00 90.25 84 ILE A O 1
ATOM 654 N N . HIS A 1 85 ? 1.326 2.925 -1.428 1.00 89.81 85 HIS A N 1
ATOM 655 C CA . HIS A 1 85 ? 2.346 2.018 -1.971 1.00 89.81 85 HIS A CA 1
ATOM 656 C C . HIS A 1 85 ? 1.774 0.992 -2.951 1.00 89.81 85 HIS A C 1
ATOM 658 O O . HIS A 1 85 ? 2.498 0.462 -3.791 1.00 89.81 85 HIS A O 1
ATOM 664 N N . ARG A 1 86 ? 0.470 0.721 -2.861 1.00 92.25 86 ARG A N 1
ATOM 665 C CA . ARG A 1 86 ? -0.238 -0.225 -3.732 1.00 92.25 86 ARG A CA 1
ATOM 666 C C . ARG A 1 86 ? -0.943 0.467 -4.901 1.00 92.25 86 ARG A C 1
ATOM 668 O O . ARG A 1 86 ? -1.579 -0.210 -5.707 1.00 92.25 86 ARG A O 1
ATOM 675 N N . VAL A 1 87 ? -0.829 1.795 -5.032 1.00 91.25 87 VAL A N 1
ATOM 676 C CA . VAL A 1 87 ? -1.297 2.512 -6.229 1.00 91.25 87 VAL A CA 1
ATOM 677 C C . VAL A 1 87 ? -0.488 2.041 -7.431 1.00 91.25 87 VAL A C 1
ATOM 679 O O . VAL A 1 87 ? 0.735 2.185 -7.470 1.00 91.25 87 VAL A O 1
ATOM 682 N N . ARG A 1 88 ? -1.182 1.499 -8.433 1.00 90.75 88 ARG A N 1
ATOM 683 C CA . ARG A 1 88 ? -0.548 1.019 -9.657 1.00 90.75 88 ARG A CA 1
ATOM 684 C C . ARG A 1 88 ? 0.046 2.191 -10.438 1.00 90.75 88 ARG A C 1
ATOM 686 O O . ARG A 1 88 ? -0.673 3.074 -10.896 1.00 90.75 88 ARG A O 1
ATOM 693 N N . ARG A 1 89 ? 1.363 2.161 -10.620 1.00 91.38 89 ARG A N 1
ATOM 694 C CA . ARG A 1 89 ? 2.125 3.011 -11.541 1.00 91.38 89 ARG A CA 1
ATOM 695 C C . ARG A 1 89 ? 3.063 2.107 -12.325 1.00 91.38 89 ARG A C 1
ATOM 697 O O . ARG A 1 89 ? 3.507 1.086 -11.801 1.00 91.38 89 ARG A O 1
ATOM 704 N N . THR A 1 90 ? 3.313 2.434 -13.586 1.00 91.94 90 THR A N 1
ATOM 705 C CA . THR A 1 90 ? 4.277 1.668 -14.388 1.00 91.94 90 THR A CA 1
ATOM 706 C C . THR A 1 90 ? 5.702 1.959 -13.921 1.00 91.94 90 THR A C 1
ATOM 708 O O . THR A 1 90 ? 5.970 2.993 -13.295 1.00 91.94 90 THR A O 1
ATOM 711 N N . PHE A 1 91 ? 6.615 1.033 -14.219 1.00 94.69 91 PHE A N 1
ATOM 712 C CA . PHE A 1 91 ? 8.035 1.236 -13.951 1.00 94.69 91 PHE A CA 1
ATOM 713 C C . PHE A 1 91 ? 8.537 2.469 -14.706 1.00 94.69 91 PHE A C 1
ATOM 715 O O . PHE A 1 91 ? 9.176 3.333 -14.120 1.00 94.69 91 PHE A O 1
ATOM 722 N N . GLU A 1 92 ? 8.146 2.607 -15.969 1.00 95.06 92 GLU A N 1
ATOM 723 C CA . GLU A 1 92 ? 8.513 3.714 -16.844 1.00 95.06 92 GLU A CA 1
ATOM 724 C C . GLU A 1 92 ? 8.067 5.057 -16.257 1.00 95.06 92 GLU A C 1
ATOM 726 O O . GLU A 1 92 ? 8.875 5.966 -16.143 1.00 95.06 92 GLU A O 1
ATOM 731 N N . GLN A 1 93 ? 6.824 5.172 -15.780 1.00 93.50 93 GLN A N 1
ATOM 732 C CA . GLN A 1 93 ? 6.331 6.413 -15.163 1.00 93.50 93 GLN A CA 1
ATOM 733 C C . GLN A 1 93 ? 7.073 6.817 -13.883 1.00 93.50 93 GLN A C 1
ATOM 735 O O . GLN A 1 93 ? 7.058 7.991 -13.528 1.00 93.50 93 GLN A O 1
ATOM 740 N N . THR A 1 94 ? 7.635 5.855 -13.149 1.00 92.88 94 THR A N 1
ATOM 741 C CA . THR A 1 94 ? 8.186 6.105 -11.806 1.00 92.88 94 THR A CA 1
ATOM 742 C C . THR A 1 94 ? 9.713 6.151 -11.799 1.00 92.88 94 THR A C 1
ATOM 744 O O . THR A 1 94 ? 10.305 6.799 -10.943 1.00 92.88 94 THR A O 1
ATOM 747 N N . HIS A 1 95 ? 10.353 5.434 -12.721 1.00 95.25 95 HIS A N 1
ATOM 748 C CA . HIS A 1 95 ? 11.767 5.081 -12.638 1.00 95.25 95 HIS A CA 1
ATOM 749 C C . HIS A 1 95 ? 12.504 5.135 -13.982 1.00 95.25 95 HIS A C 1
ATOM 751 O O . HIS A 1 95 ? 13.661 4.723 -14.031 1.00 95.25 95 HIS A O 1
ATOM 757 N N . SER A 1 96 ? 11.895 5.619 -15.076 1.00 91.56 96 SER A N 1
ATOM 758 C CA . SER A 1 96 ? 12.578 5.662 -16.382 1.00 91.56 96 SER A CA 1
ATOM 759 C C . SER A 1 96 ? 13.876 6.466 -16.367 1.00 91.56 96 SER A C 1
ATOM 761 O O . SER A 1 96 ? 14.782 6.142 -17.129 1.00 91.56 96 SER A O 1
ATOM 763 N N . GLU A 1 97 ? 13.950 7.492 -15.519 1.00 95.88 97 GLU A N 1
ATOM 764 C CA . GLU A 1 97 ? 15.100 8.394 -15.391 1.00 95.88 97 GLU A CA 1
ATOM 765 C C . GLU A 1 97 ? 16.134 7.910 -14.361 1.00 95.88 97 GLU A C 1
ATOM 767 O O . GLU A 1 97 ? 17.193 8.516 -14.211 1.00 95.88 97 GLU A O 1
ATOM 772 N N . ASN A 1 98 ? 15.860 6.803 -13.664 1.00 95.56 98 ASN A N 1
ATOM 773 C CA . ASN A 1 98 ? 16.758 6.263 -12.652 1.00 95.56 98 ASN A CA 1
ATOM 774 C C . ASN A 1 98 ? 17.782 5.309 -13.278 1.00 95.56 98 ASN A C 1
ATOM 776 O O . ASN A 1 98 ? 17.468 4.524 -14.174 1.00 95.56 98 ASN A O 1
ATOM 780 N N . THR A 1 99 ? 18.996 5.329 -12.730 1.00 94.06 99 THR A N 1
ATOM 781 C CA . THR A 1 99 ? 20.032 4.325 -13.002 1.00 94.06 99 THR A CA 1
ATOM 782 C C . THR A 1 99 ? 20.077 3.325 -11.852 1.00 94.06 99 THR A C 1
ATOM 784 O O . THR A 1 99 ? 19.947 3.713 -10.691 1.00 94.06 99 THR A O 1
ATOM 787 N N . PHE A 1 100 ? 20.244 2.042 -12.170 1.00 93.00 100 PHE A N 1
ATOM 788 C CA . PHE A 1 100 ? 20.266 0.954 -11.199 1.00 93.00 100 PHE A CA 1
ATOM 789 C C . PHE A 1 100 ? 21.557 0.168 -11.378 1.00 93.00 100 PHE A C 1
ATOM 791 O O . PHE A 1 100 ? 21.749 -0.457 -12.416 1.00 93.00 100 PHE A O 1
ATOM 798 N N . THR A 1 101 ? 22.409 0.162 -10.361 1.00 91.75 101 THR A N 1
ATOM 799 C CA . THR A 1 101 ? 23.704 -0.521 -10.408 1.00 91.75 101 THR A CA 1
ATOM 800 C C . THR A 1 101 ? 23.837 -1.421 -9.191 1.00 91.75 101 THR A C 1
ATOM 802 O O . THR A 1 101 ? 23.448 -1.031 -8.091 1.00 91.75 101 THR A O 1
ATOM 805 N N . ALA A 1 102 ? 24.353 -2.634 -9.373 1.00 89.31 102 ALA A N 1
ATOM 806 C CA . ALA A 1 102 ? 24.676 -3.509 -8.251 1.00 89.31 102 ALA A CA 1
ATOM 807 C C . ALA A 1 102 ? 25.810 -2.903 -7.411 1.00 89.31 102 ALA A C 1
ATOM 809 O O . ALA A 1 102 ? 26.884 -2.623 -7.948 1.00 89.31 102 ALA A O 1
ATOM 810 N N . GLY A 1 103 ? 25.560 -2.713 -6.114 1.00 84.81 103 GLY A N 1
ATOM 811 C CA . GLY A 1 103 ? 26.584 -2.338 -5.139 1.00 84.81 103 GLY A CA 1
ATOM 812 C C . GLY A 1 103 ? 27.488 -3.511 -4.763 1.00 84.81 103 GLY A C 1
ATOM 813 O O . GLY A 1 103 ? 27.285 -4.646 -5.211 1.00 84.81 103 GLY A O 1
ATOM 814 N N . ASP A 1 104 ? 28.478 -3.227 -3.924 1.00 80.44 104 ASP A N 1
ATOM 815 C CA . ASP A 1 104 ? 29.333 -4.255 -3.344 1.00 80.44 104 ASP A CA 1
ATOM 816 C C . ASP A 1 104 ? 28.558 -5.091 -2.316 1.00 80.44 104 ASP A C 1
ATOM 818 O O . ASP A 1 104 ? 27.588 -4.644 -1.701 1.00 80.44 104 ASP A O 1
ATOM 822 N N . CYS A 1 105 ? 28.977 -6.344 -2.142 1.00 67.81 105 CYS A N 1
ATOM 823 C CA . CYS A 1 105 ? 28.441 -7.214 -1.104 1.00 67.81 105 CYS A CA 1
ATOM 824 C C . CYS A 1 105 ? 29.452 -7.230 0.044 1.00 67.81 105 CYS A C 1
ATOM 826 O O . CYS A 1 105 ? 30.517 -7.833 -0.097 1.00 67.81 105 CYS A O 1
ATOM 828 N N . THR A 1 106 ? 29.146 -6.552 1.148 1.00 69.00 106 THR A N 1
ATOM 829 C CA . THR A 1 106 ? 29.968 -6.593 2.363 1.00 69.00 106 THR A CA 1
ATOM 830 C C . THR A 1 106 ? 29.396 -7.619 3.343 1.00 69.00 106 THR A C 1
ATOM 832 O O . THR A 1 106 ? 28.264 -8.091 3.189 1.00 69.00 106 THR A O 1
ATOM 835 N N . ASP A 1 107 ? 30.171 -7.977 4.370 1.00 67.56 107 ASP A N 1
ATOM 836 C CA . ASP A 1 107 ? 29.716 -8.874 5.444 1.00 67.56 107 ASP A CA 1
ATOM 837 C C . ASP A 1 107 ? 28.556 -8.271 6.273 1.00 67.56 107 ASP A C 1
ATOM 839 O O . ASP A 1 107 ? 27.872 -8.987 7.006 1.00 67.56 107 ASP A O 1
ATOM 843 N N . GLU A 1 108 ? 28.297 -6.968 6.126 1.00 70.69 108 GLU A N 1
ATOM 844 C CA . GLU A 1 108 ? 27.234 -6.206 6.796 1.00 70.69 108 GLU A CA 1
ATOM 845 C C . GLU A 1 108 ? 25.963 -6.074 5.932 1.00 70.69 108 GLU A C 1
ATOM 847 O O . GLU A 1 108 ? 24.905 -5.683 6.429 1.00 70.69 108 GLU A O 1
ATOM 852 N N . GLY A 1 109 ? 26.030 -6.467 4.654 1.00 59.16 109 GLY A N 1
ATOM 853 C CA . GLY A 1 109 ? 24.931 -6.384 3.697 1.00 59.16 109 GLY A CA 1
ATOM 854 C C . GLY A 1 109 ? 25.313 -5.638 2.419 1.00 59.16 109 GLY A C 1
ATOM 855 O O . GLY A 1 109 ? 26.474 -5.583 2.028 1.00 59.16 109 GLY A O 1
ATOM 856 N N . LEU A 1 110 ? 24.307 -5.112 1.716 1.00 48.53 110 LEU A N 1
ATOM 857 C CA . LEU A 1 110 ? 24.517 -4.258 0.547 1.00 48.53 110 LEU A CA 1
ATOM 858 C C . LEU A 1 110 ? 24.584 -2.806 1.043 1.00 48.53 110 LEU A C 1
ATOM 860 O O . LEU A 1 110 ? 23.541 -2.227 1.354 1.00 48.53 110 LEU A O 1
ATOM 864 N N . GLU A 1 111 ? 25.783 -2.240 1.164 1.00 47.31 111 GLU A N 1
ATOM 865 C CA . GLU A 1 111 ? 25.952 -0.801 1.395 1.00 47.31 111 GLU A CA 1
ATOM 866 C C . GLU A 1 111 ? 26.029 -0.067 0.047 1.00 47.31 111 GLU A C 1
ATOM 868 O O . GLU A 1 111 ? 26.603 -0.574 -0.921 1.00 47.31 111 GLU A O 1
ATOM 873 N N . VAL A 1 112 ? 25.382 1.098 -0.026 1.00 49.12 112 VAL A N 1
ATOM 874 C CA . VAL A 1 112 ? 25.367 2.010 -1.185 1.00 49.12 112 VAL A CA 1
ATOM 875 C C . VAL A 1 112 ? 26.182 3.257 -0.901 1.00 49.12 112 VAL A C 1
ATOM 877 O O . VAL A 1 112 ? 26.082 3.769 0.236 1.00 49.12 112 VAL A O 1
#

Foldseek 3Di:
DDPPDPPDDDFFDFCLVVVLVVLVPDAAQDVPRQWDKDKDWDDDPPDIFIWIWTQGPVRQIDTPRGPDPVVRVVVRVVSSVVSVSRHDDHCCRPDVVPTGGQADQDPVGGDD

pLDDT: mean 88.31, std 14.85, range [36.81, 98.5]

Secondary structure (DSSP, 8-state):
--------PPTT-B-HHHHHHHHHTS--PPTT--EEEEEEEEEETTEEEEEEEEEETT--EEEES---HHHHHHHHHHHHHHHHHTS---HHHHHTT---B---EETTEE--